Protein AF-A0A3D3LML1-F1 (afdb_monomer_lite)

Radius of gyration: 10.7 Å; chains: 1; bounding box: 27×18×29 Å

Secondary structure (DSSP, 8-state):
-HHHHHHHTS-HHHHHHHHHHHHS---HHHHHHHTT--HHHHHHHHHHHHHHHHHH-

Foldseek 3Di:
DLQVVLLVPDDPLLSQLCCCCPVVVDDLVRSCVVVVHPSVSSVVSPVVSVVSSVVSD

Structure (mmCIF, N/CA/C/O backbone):
data_AF-A0A3D3LML1-F1
#
_entry.id   AF-A0A3D3LML1-F1
#
loop_
_atom_site.group_PDB
_atom_site.id
_atom_site.type_symbol
_atom_site.label_atom_id
_atom_site.label_alt_id
_atom_site.label_comp_id
_atom_site.label_asym_id
_atom_site.label_entity_id
_atom_site.label_seq_id
_atom_site.pdbx_PDB_ins_code
_atom_site.Cartn_x
_atom_site.Cartn_y
_atom_site.Cartn_z
_atom_site.occupancy
_atom_site.B_iso_or_equiv
_atom_site.auth_seq_id
_atom_site.auth_comp_id
_atom_site.auth_asym_id
_atom_site.auth_atom_id
_atom_site.pdbx_PDB_model_num
ATOM 1 N N . LYS A 1 1 ? 5.225 3.388 -20.365 1.00 56.47 1 LYS A N 1
ATOM 2 C CA . LYS A 1 1 ? 4.764 1.993 -20.131 1.00 56.47 1 LYS A CA 1
ATOM 3 C C . LYS A 1 1 ? 5.271 1.401 -18.812 1.00 56.47 1 LYS A C 1
ATOM 5 O O . LYS A 1 1 ? 4.494 0.721 -18.174 1.00 56.47 1 LYS A O 1
ATOM 10 N N . ILE A 1 2 ? 6.473 1.757 -18.341 1.00 70.06 2 ILE A N 1
ATOM 11 C CA . ILE A 1 2 ? 7.111 1.215 -17.120 1.00 70.06 2 ILE A CA 1
ATOM 12 C C . ILE A 1 2 ? 6.232 1.287 -15.851 1.00 70.06 2 ILE A C 1
ATOM 14 O O . ILE A 1 2 ? 6.235 0.360 -15.050 1.00 70.06 2 ILE A O 1
ATOM 18 N N . LEU A 1 3 ? 5.438 2.352 -15.680 1.00 75.44 3 LEU A N 1
ATOM 19 C CA . LEU A 1 3 ? 4.599 2.519 -14.488 1.00 75.44 3 LEU A CA 1
ATOM 20 C C . LEU A 1 3 ? 3.483 1.465 -14.379 1.00 75.44 3 LEU A C 1
ATOM 22 O O . LEU A 1 3 ? 3.200 0.994 -13.283 1.00 75.44 3 LEU A O 1
ATOM 26 N N . ASP A 1 4 ? 2.854 1.087 -15.494 1.00 80.38 4 ASP A N 1
ATOM 27 C CA . ASP A 1 4 ? 1.751 0.117 -15.476 1.00 80.38 4 ASP A CA 1
ATOM 28 C C . ASP A 1 4 ? 2.295 -1.295 -15.189 1.00 80.38 4 ASP A C 1
ATOM 30 O O . ASP A 1 4 ? 1.732 -2.013 -14.369 1.00 80.38 4 ASP A O 1
ATOM 34 N N . ASP A 1 5 ? 3.456 -1.651 -15.752 1.00 83.38 5 ASP A N 1
ATOM 35 C CA . ASP A 1 5 ? 4.191 -2.883 -15.425 1.00 83.38 5 ASP A CA 1
ATOM 36 C C . ASP A 1 5 ? 4.604 -2.942 -13.946 1.00 83.38 5 ASP A C 1
ATOM 38 O O . ASP A 1 5 ? 4.370 -3.947 -13.272 1.00 83.38 5 ASP A O 1
ATOM 42 N N . ALA A 1 6 ? 5.131 -1.842 -13.401 1.00 83.88 6 ALA A N 1
ATOM 43 C CA . ALA A 1 6 ? 5.492 -1.759 -11.988 1.00 83.88 6 ALA A CA 1
ATOM 44 C C . ALA A 1 6 ? 4.256 -1.905 -11.077 1.00 83.88 6 ALA A C 1
ATOM 46 O O . ALA A 1 6 ? 4.293 -2.645 -10.094 1.00 83.88 6 ALA A O 1
ATOM 47 N N . ILE A 1 7 ? 3.126 -1.276 -11.432 1.00 85.62 7 ILE A N 1
ATOM 48 C CA . ILE A 1 7 ? 1.843 -1.440 -10.727 1.00 85.62 7 ILE A CA 1
ATOM 49 C C . ILE A 1 7 ? 1.326 -2.880 -10.851 1.00 85.62 7 ILE A C 1
ATOM 51 O O . ILE A 1 7 ? 0.762 -3.414 -9.895 1.00 85.62 7 ILE A O 1
ATOM 55 N N . ASN A 1 8 ? 1.518 -3.531 -11.999 1.00 86.19 8 ASN A N 1
ATOM 56 C CA . ASN A 1 8 ? 1.140 -4.927 -12.206 1.00 86.19 8 ASN A CA 1
ATOM 57 C C . ASN A 1 8 ? 2.011 -5.899 -11.403 1.00 86.19 8 ASN A C 1
ATOM 59 O O . ASN A 1 8 ? 1.500 -6.939 -10.993 1.00 86.19 8 ASN A O 1
ATOM 63 N N . SER A 1 9 ? 3.263 -5.542 -11.102 1.00 86.00 9 SER A N 1
ATOM 64 C CA . SER A 1 9 ? 4.114 -6.313 -10.193 1.00 86.00 9 SER A CA 1
ATOM 65 C C . SER A 1 9 ? 3.774 -6.115 -8.708 1.00 86.00 9 SER A C 1
ATOM 67 O O . SER A 1 9 ? 4.296 -6.851 -7.863 1.00 86.00 9 SER A O 1
ATOM 69 N N . LEU A 1 10 ? 2.928 -5.143 -8.347 1.00 87.31 10 LEU A N 1
ATOM 70 C CA . LEU A 1 10 ? 2.523 -4.960 -6.956 1.00 87.31 10 LEU A CA 1
ATOM 71 C C . LEU A 1 10 ? 1.559 -6.071 -6.507 1.00 87.31 10 LEU A C 1
ATOM 73 O O . LEU A 1 10 ? 0.627 -6.423 -7.234 1.00 87.31 10 LEU A O 1
ATOM 77 N N . PRO A 1 11 ? 1.680 -6.545 -5.254 1.00 89.94 11 PRO A N 1
ATOM 78 C CA . PRO A 1 11 ? 0.658 -7.369 -4.620 1.00 89.94 11 PRO A CA 1
ATOM 79 C C . PRO A 1 11 ? -0.731 -6.726 -4.712 1.00 89.94 11 PRO A C 1
ATOM 81 O O . PRO A 1 11 ? -0.865 -5.517 -4.501 1.00 89.94 11 PRO A O 1
ATOM 84 N N . SER A 1 12 ? -1.774 -7.535 -4.922 1.00 86.75 12 SER A N 1
ATOM 85 C CA . SER A 1 12 ? -3.156 -7.078 -5.156 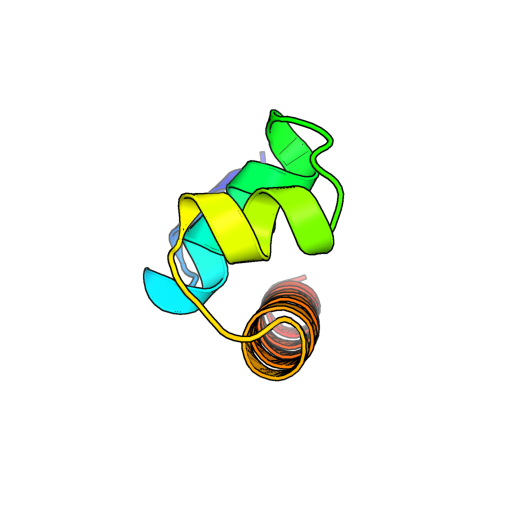1.00 86.75 12 SER A CA 1
ATOM 86 C C . SER A 1 12 ? -3.640 -6.041 -4.134 1.00 86.75 12 SER A C 1
ATOM 88 O O . SER A 1 12 ? -4.240 -5.036 -4.505 1.00 86.75 12 SER A O 1
ATOM 90 N N . LYS A 1 13 ? -3.282 -6.223 -2.856 1.00 87.38 13 LYS A N 1
ATOM 91 C CA . LYS A 1 13 ? -3.598 -5.298 -1.752 1.00 87.38 13 LYS A CA 1
ATOM 92 C C . LYS A 1 13 ? -3.053 -3.873 -1.927 1.00 87.38 13 LYS A C 1
ATOM 94 O O . LYS A 1 13 ? -3.689 -2.925 -1.479 1.00 87.38 13 LYS A O 1
ATOM 99 N N . TYR A 1 14 ? -1.888 -3.713 -2.554 1.00 90.50 14 TYR A N 1
ATOM 100 C CA . TYR A 1 14 ? -1.270 -2.407 -2.815 1.00 90.50 14 TYR A CA 1
ATOM 101 C C . TYR A 1 14 ? -1.646 -1.894 -4.200 1.00 90.50 14 TYR A C 1
ATOM 103 O O . TYR A 1 14 ? -1.909 -0.708 -4.370 1.00 90.50 14 TYR A O 1
ATOM 111 N N . LYS A 1 15 ? -1.750 -2.798 -5.177 1.00 91.06 15 LYS A N 1
ATOM 112 C CA . LYS A 1 15 ? -2.219 -2.474 -6.521 1.00 91.06 15 LYS A CA 1
ATOM 113 C C . LYS A 1 15 ? -3.582 -1.787 -6.486 1.00 91.06 15 LYS A C 1
ATOM 115 O O . LYS A 1 15 ? -3.732 -0.751 -7.117 1.00 91.06 15 LYS A O 1
ATOM 120 N N . GLN A 1 16 ? -4.548 -2.308 -5.724 1.00 90.62 16 GLN A N 1
ATOM 121 C CA . GLN A 1 16 ? -5.891 -1.722 -5.682 1.00 90.62 16 GLN A CA 1
ATOM 122 C C . GLN A 1 16 ? -5.898 -0.284 -5.157 1.00 90.62 16 GLN A C 1
ATOM 124 O O . GLN A 1 16 ? -6.426 0.592 -5.834 1.00 90.62 16 GLN A O 1
ATOM 129 N N . VAL A 1 17 ? -5.255 0.000 -4.019 1.00 92.38 17 VAL A N 1
ATOM 130 C CA . VAL A 1 17 ? -5.196 1.379 -3.498 1.00 92.38 17 VAL A CA 1
ATOM 131 C C . VAL A 1 17 ? -4.434 2.327 -4.429 1.00 92.38 17 VAL A C 1
ATOM 133 O O . VAL A 1 17 ? -4.839 3.475 -4.587 1.00 92.38 17 VAL A O 1
ATOM 136 N N . ILE A 1 18 ? -3.358 1.862 -5.075 1.00 90.44 18 ILE A N 1
ATOM 137 C CA . ILE A 1 18 ? -2.581 2.675 -6.018 1.00 90.44 18 ILE A CA 1
ATOM 138 C C . ILE A 1 18 ? -3.389 2.951 -7.288 1.00 90.44 18 ILE A C 1
ATOM 140 O O . ILE A 1 18 ? -3.419 4.086 -7.745 1.00 90.44 18 ILE A O 1
ATOM 144 N N . VAL A 1 19 ? -4.086 1.953 -7.835 1.00 90.50 19 VAL A N 1
ATOM 145 C CA . VAL A 1 19 ? -4.945 2.118 -9.016 1.00 90.50 19 VAL A CA 1
ATOM 146 C C . VAL A 1 19 ? -6.107 3.056 -8.713 1.00 90.50 19 VAL A C 1
ATOM 148 O O . VAL A 1 19 ? -6.353 3.969 -9.491 1.00 90.50 19 VAL A O 1
ATOM 151 N N . LEU A 1 20 ? -6.786 2.899 -7.577 1.00 90.56 20 LEU A N 1
ATOM 152 C CA . LEU A 1 20 ? -7.871 3.804 -7.190 1.00 90.56 20 LEU A CA 1
ATOM 153 C C . LEU A 1 20 ? -7.369 5.238 -6.999 1.00 90.56 20 LEU A C 1
ATOM 155 O O . LEU A 1 20 ? -8.011 6.186 -7.442 1.00 90.56 20 LEU A O 1
ATOM 159 N N . ARG A 1 21 ? -6.180 5.409 -6.416 1.00 89.00 21 ARG A N 1
ATOM 160 C CA . ARG A 1 21 ? -5.584 6.735 -6.260 1.00 89.00 21 ARG A CA 1
ATOM 161 C C . ARG A 1 21 ? -5.122 7.345 -7.584 1.00 89.00 21 ARG A C 1
ATOM 163 O O . ARG A 1 21 ? -5.237 8.548 -7.745 1.00 89.00 21 ARG A O 1
ATOM 170 N N . HIS A 1 22 ? -4.549 6.555 -8.489 1.00 84.75 22 HIS A N 1
ATOM 171 C CA . HIS A 1 22 ? -3.839 7.071 -9.665 1.00 84.75 22 HIS A CA 1
ATOM 172 C C . HIS A 1 22 ? -4.666 7.036 -10.957 1.00 84.75 22 HIS A C 1
ATOM 174 O O . HIS A 1 22 ? -4.446 7.861 -11.833 1.00 84.75 22 HIS A O 1
ATOM 180 N N . LYS A 1 23 ? -5.614 6.097 -11.090 1.00 83.00 23 LYS A N 1
ATOM 181 C CA . LYS A 1 23 ? -6.552 6.026 -12.228 1.00 83.00 23 LYS A CA 1
ATOM 182 C C . LYS A 1 23 ? -7.893 6.690 -11.945 1.00 83.00 23 LYS A C 1
ATOM 184 O O . LYS A 1 23 ? -8.506 7.194 -12.876 1.00 83.00 23 LYS A O 1
ATOM 189 N N . HIS A 1 24 ? -8.356 6.660 -10.697 1.00 84.94 24 HIS A N 1
ATOM 190 C CA . HIS A 1 24 ? -9.668 7.200 -10.327 1.00 84.94 24 HIS A CA 1
ATOM 191 C C . HIS A 1 24 ? -9.579 8.502 -9.519 1.00 84.94 24 HIS A C 1
ATOM 193 O O . HIS A 1 24 ? -10.612 8.988 -9.074 1.00 84.94 24 HIS A O 1
ATOM 199 N N . ASP A 1 25 ? -8.366 9.029 -9.304 1.00 87.94 25 ASP A N 1
ATOM 200 C CA . ASP A 1 25 ? -8.074 10.243 -8.521 1.00 87.94 25 ASP A CA 1
ATOM 201 C C . ASP A 1 25 ? -8.791 10.294 -7.158 1.00 87.94 25 ASP A C 1
ATOM 203 O O . ASP A 1 25 ? -9.121 11.351 -6.625 1.00 87.94 25 ASP A O 1
ATOM 207 N N . LYS A 1 26 ? -9.058 9.119 -6.569 1.00 89.88 26 LYS A N 1
ATOM 208 C CA . LYS A 1 26 ? -9.851 9.034 -5.344 1.00 89.88 26 LYS A CA 1
ATOM 209 C C . LYS A 1 26 ? -9.080 9.540 -4.137 1.00 89.88 26 LYS A C 1
ATOM 211 O O . LYS A 1 26 ? -7.869 9.325 -3.967 1.00 89.88 26 LYS A O 1
ATOM 216 N N . GLU A 1 27 ? -9.817 10.159 -3.229 1.00 92.38 27 GLU A N 1
ATOM 217 C CA . GLU A 1 27 ? -9.303 10.532 -1.922 1.00 92.38 27 GLU A CA 1
ATOM 218 C C . GLU A 1 27 ? -9.090 9.304 -1.034 1.00 92.38 27 GLU A C 1
ATOM 220 O O . GLU A 1 27 ? -9.698 8.252 -1.220 1.00 92.38 27 GLU A O 1
ATOM 225 N N . TYR A 1 28 ? -8.207 9.414 -0.042 1.00 91.12 28 TYR A N 1
ATOM 226 C CA . TYR A 1 28 ? -7.912 8.280 0.841 1.00 91.12 28 TYR A CA 1
ATOM 227 C C . TYR A 1 28 ? -9.147 7.804 1.617 1.00 91.12 28 TYR A C 1
ATOM 229 O O . TYR A 1 28 ? -9.256 6.613 1.900 1.00 91.12 28 TYR A O 1
ATOM 237 N N . ASP A 1 29 ? -10.067 8.719 1.927 1.00 92.62 29 ASP A N 1
ATOM 238 C CA . ASP A 1 29 ? -11.329 8.426 2.610 1.00 92.62 29 ASP A CA 1
ATOM 239 C C . ASP A 1 29 ? -12.303 7.645 1.713 1.00 92.62 29 ASP A C 1
ATOM 241 O O . ASP A 1 29 ? -12.854 6.627 2.126 1.00 92.62 29 ASP A O 1
ATOM 245 N N . GLU A 1 30 ? -12.415 8.040 0.444 1.00 92.75 30 GLU A N 1
ATOM 246 C CA . GLU A 1 30 ? -13.182 7.322 -0.582 1.00 92.75 30 GLU A CA 1
ATOM 247 C C . GLU A 1 30 ? -12.642 5.901 -0.790 1.00 92.75 30 GLU A C 1
ATOM 249 O O . GLU A 1 30 ? -13.400 4.935 -0.830 1.00 92.75 30 GLU A O 1
ATOM 254 N N . ILE A 1 31 ? -11.316 5.749 -0.855 1.00 92.69 31 ILE A N 1
ATOM 255 C CA . ILE A 1 31 ? -10.664 4.439 -1.003 1.00 92.69 31 ILE A CA 1
ATOM 256 C C . ILE A 1 31 ? -10.885 3.571 0.245 1.00 92.69 31 ILE A C 1
ATOM 258 O O . ILE A 1 31 ? -11.076 2.361 0.139 1.00 92.69 31 ILE A O 1
ATOM 262 N N . SER A 1 32 ? -10.864 4.181 1.432 1.00 93.88 32 SER A N 1
ATOM 263 C CA . SER A 1 32 ? -11.151 3.518 2.709 1.00 93.88 32 SER A CA 1
ATOM 264 C C . SER A 1 32 ? -12.574 2.968 2.745 1.00 93.88 32 SER A C 1
ATOM 266 O O . SER A 1 32 ? -12.758 1.797 3.079 1.00 93.88 32 SER A O 1
ATOM 268 N N . LYS A 1 33 ? -13.555 3.768 2.317 1.00 94.00 33 LYS A N 1
ATOM 269 C CA . LYS A 1 33 ? -14.960 3.361 2.197 1.00 94.00 33 LYS A CA 1
ATOM 270 C C . LYS A 1 33 ? -15.158 2.278 1.140 1.00 94.00 33 LYS A C 1
ATOM 272 O O . LYS A 1 33 ? -15.788 1.264 1.420 1.00 94.00 33 LYS A O 1
ATOM 277 N N . GLU A 1 34 ? -14.579 2.450 -0.045 1.00 92.69 34 GLU A N 1
ATOM 278 C CA . GLU A 1 34 ? -14.734 1.509 -1.158 1.00 92.69 34 GLU A CA 1
ATOM 279 C C . GLU A 1 34 ? -14.127 0.136 -0.857 1.00 92.69 34 GLU A C 1
ATOM 281 O O . GLU A 1 34 ? -14.743 -0.893 -1.127 1.00 92.69 34 GLU A O 1
ATOM 286 N N . LEU A 1 35 ? -12.938 0.105 -0.252 1.00 89.94 35 LEU A N 1
ATOM 287 C CA . LEU A 1 35 ? -12.268 -1.145 0.101 1.00 89.94 35 LEU A CA 1
ATOM 288 C C . LEU A 1 35 ? -12.709 -1.703 1.462 1.00 89.94 35 LEU A C 1
ATOM 290 O O . LEU A 1 35 ? -12.228 -2.766 1.849 1.00 89.94 35 LEU A O 1
ATOM 294 N N . ASN A 1 36 ? -13.588 -1.006 2.196 1.00 93.25 36 ASN A N 1
ATOM 295 C CA . ASN A 1 36 ? -13.941 -1.324 3.586 1.00 93.25 36 ASN A CA 1
ATOM 296 C C . ASN A 1 36 ? -12.696 -1.526 4.477 1.00 93.25 36 ASN A C 1
ATOM 298 O O . ASN A 1 36 ? -12.634 -2.414 5.329 1.00 93.25 36 ASN A O 1
ATOM 302 N N . LEU A 1 37 ? -11.671 -0.698 4.265 1.00 91.81 37 LEU A N 1
ATOM 303 C CA . LEU A 1 37 ? -10.418 -0.729 5.017 1.00 91.81 37 LEU A CA 1
ATOM 304 C C . LEU A 1 37 ? -10.305 0.510 5.899 1.00 91.81 37 LEU A C 1
ATOM 306 O O . LEU A 1 37 ? -10.699 1.587 5.464 1.00 91.81 37 LEU A O 1
ATOM 310 N N . PRO A 1 38 ? -9.682 0.427 7.085 1.00 94.69 38 PRO A N 1
ATOM 311 C CA . PRO A 1 38 ? -9.386 1.608 7.885 1.00 94.69 38 PRO A CA 1
ATOM 312 C C . PRO A 1 38 ? -8.526 2.614 7.110 1.00 94.69 38 PRO A C 1
ATOM 314 O O . PRO A 1 38 ? -7.570 2.225 6.433 1.00 94.69 38 PRO A O 1
ATOM 317 N N . LEU A 1 39 ? -8.786 3.913 7.284 1.00 93.19 39 LEU A N 1
ATOM 318 C CA . LEU A 1 39 ? -8.010 4.987 6.649 1.00 93.19 39 LEU A CA 1
ATOM 319 C C . LEU A 1 39 ? -6.498 4.851 6.922 1.00 93.19 39 LEU A C 1
ATOM 321 O O . LEU A 1 39 ? -5.671 5.089 6.042 1.00 93.19 39 LEU A O 1
ATOM 325 N N . GLY A 1 40 ? -6.125 4.419 8.132 1.00 94.69 40 GLY A N 1
ATOM 326 C CA . GLY A 1 40 ? -4.732 4.137 8.494 1.00 94.69 40 GLY A CA 1
ATOM 327 C C . GLY A 1 40 ? -4.112 3.008 7.662 1.00 94.69 40 GLY A C 1
ATOM 328 O O . GLY A 1 40 ? -2.981 3.134 7.193 1.00 94.69 40 GLY A O 1
ATOM 329 N N . THR A 1 41 ? -4.873 1.943 7.400 1.00 93.62 41 THR A N 1
ATOM 330 C CA . THR A 1 41 ? -4.458 0.823 6.544 1.00 93.62 41 THR A CA 1
ATOM 331 C C . THR A 1 41 ? -4.310 1.262 5.093 1.00 93.62 41 THR A C 1
ATOM 333 O O . THR A 1 41 ? -3.315 0.921 4.459 1.00 93.62 41 THR A O 1
ATOM 336 N N . VAL A 1 42 ? -5.240 2.074 4.579 1.00 93.94 42 VAL A N 1
ATOM 337 C CA . VAL A 1 42 ? -5.146 2.646 3.226 1.00 93.94 42 VAL A CA 1
ATOM 338 C C . VAL A 1 42 ? -3.886 3.494 3.080 1.00 93.94 42 VAL A C 1
ATOM 340 O O . VAL A 1 42 ? -3.107 3.268 2.155 1.00 93.94 42 VAL A O 1
ATOM 343 N N . LYS A 1 43 ? -3.618 4.405 4.025 1.00 92.06 43 LYS A N 1
ATOM 344 C CA . LYS A 1 43 ? -2.389 5.216 4.032 1.00 92.06 43 LYS A CA 1
ATOM 345 C C . LYS A 1 43 ? -1.134 4.339 4.040 1.00 92.06 43 LYS A C 1
ATOM 347 O O . LYS A 1 43 ? -0.233 4.557 3.233 1.00 92.06 43 LYS A O 1
ATOM 352 N N . ALA A 1 44 ? -1.095 3.311 4.891 1.00 94.25 44 ALA A N 1
ATOM 353 C CA . ALA A 1 44 ? 0.027 2.376 4.956 1.00 94.25 44 ALA A CA 1
ATOM 354 C C . ALA A 1 44 ? 0.198 1.568 3.656 1.00 94.25 44 ALA A C 1
ATOM 356 O O . ALA A 1 44 ? 1.323 1.348 3.211 1.00 94.25 44 ALA A O 1
ATOM 357 N N . HIS A 1 45 ? -0.897 1.133 3.028 1.00 92.56 45 HIS A N 1
ATOM 358 C CA . HIS A 1 45 ? -0.868 0.407 1.758 1.00 92.56 45 HIS A CA 1
ATOM 359 C C . HIS A 1 45 ? -0.397 1.290 0.600 1.00 92.56 45 HIS A C 1
ATOM 361 O O . HIS A 1 45 ? 0.394 0.826 -0.215 1.00 92.56 45 HIS A O 1
ATOM 367 N N . ILE A 1 46 ? -0.826 2.555 0.542 1.00 90.94 46 ILE A N 1
ATOM 368 C CA . ILE A 1 46 ? -0.360 3.519 -0.464 1.00 90.94 46 ILE A CA 1
ATOM 369 C C . ILE A 1 46 ? 1.127 3.811 -0.267 1.00 90.94 46 ILE A C 1
ATOM 371 O O . ILE A 1 46 ? 1.886 3.777 -1.234 1.00 90.94 46 ILE A O 1
ATOM 375 N N . PHE A 1 47 ? 1.558 4.046 0.975 1.00 91.81 47 PHE A N 1
ATOM 376 C CA . PHE A 1 47 ? 2.963 4.293 1.293 1.00 91.81 47 PHE A CA 1
ATOM 377 C C . PHE A 1 47 ? 3.846 3.107 0.879 1.00 91.81 47 PHE A C 1
ATOM 379 O O . PHE A 1 47 ? 4.794 3.277 0.118 1.00 91.81 47 PHE A O 1
ATOM 386 N N . ARG A 1 48 ? 3.477 1.883 1.284 1.00 91.69 48 ARG A N 1
ATOM 387 C CA . ARG A 1 48 ? 4.198 0.658 0.896 1.00 91.69 48 ARG A CA 1
ATOM 388 C C . ARG A 1 48 ? 4.140 0.386 -0.606 1.00 91.69 48 ARG A C 1
ATOM 390 O O . ARG A 1 48 ? 5.126 -0.066 -1.175 1.00 91.69 48 ARG A O 1
ATOM 397 N N . GLY A 1 49 ? 3.006 0.655 -1.251 1.00 90.56 49 GLY A N 1
ATOM 398 C CA . GLY A 1 49 ? 2.860 0.536 -2.699 1.00 90.56 49 GLY A CA 1
ATOM 399 C C . GLY A 1 49 ? 3.813 1.471 -3.441 1.00 90.56 49 GLY A C 1
ATOM 400 O O . GLY A 1 49 ? 4.493 1.035 -4.361 1.00 90.56 49 GLY A O 1
ATOM 401 N N . ARG A 1 50 ? 3.932 2.727 -2.993 1.00 88.56 50 ARG A N 1
ATOM 402 C CA . ARG A 1 50 ? 4.893 3.696 -3.539 1.00 88.56 50 ARG A CA 1
ATOM 403 C C . ARG A 1 50 ? 6.344 3.290 -3.309 1.00 88.56 50 ARG A C 1
ATOM 405 O O . ARG A 1 50 ? 7.125 3.368 -4.246 1.00 88.56 50 ARG A O 1
ATOM 412 N N . GLU A 1 51 ? 6.689 2.824 -2.113 1.00 91.56 51 GLU A N 1
ATOM 413 C CA . GLU A 1 51 ? 8.029 2.300 -1.803 1.00 91.56 51 GLU A CA 1
ATOM 414 C C . GLU A 1 51 ? 8.420 1.149 -2.741 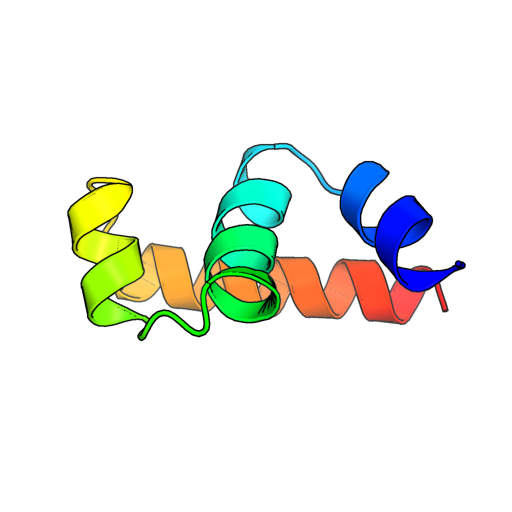1.00 91.56 51 GLU A C 1
ATOM 416 O O . GLU A 1 51 ? 9.535 1.102 -3.253 1.00 91.56 51 GLU A O 1
ATOM 421 N N . LEU A 1 52 ? 7.489 0.229 -3.008 1.00 88.00 52 LEU A N 1
ATOM 422 C CA . LEU A 1 52 ? 7.715 -0.883 -3.931 1.00 88.00 52 LEU A CA 1
ATOM 423 C C . LEU A 1 52 ? 7.870 -0.413 -5.381 1.00 88.00 52 LEU A C 1
ATOM 425 O O . LEU A 1 52 ? 8.734 -0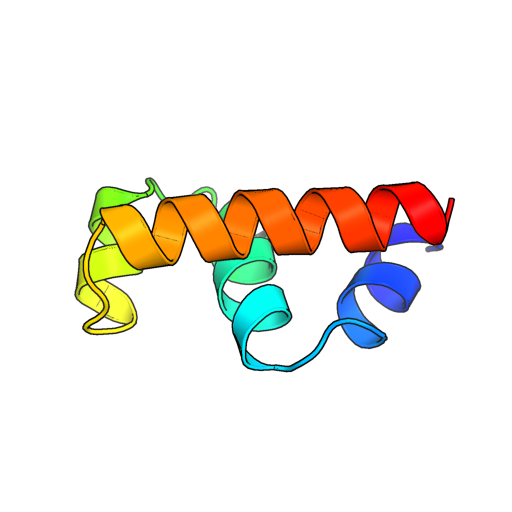.927 -6.083 1.00 88.00 52 LEU A O 1
ATOM 429 N N . LEU A 1 53 ? 7.078 0.571 -5.817 1.00 85.62 53 LEU A N 1
ATOM 430 C CA . LEU A 1 53 ? 7.230 1.181 -7.142 1.00 85.62 53 LEU A CA 1
ATOM 431 C C . LEU A 1 53 ? 8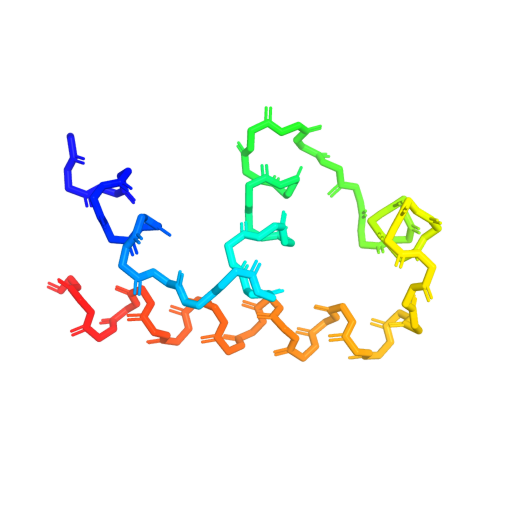.573 1.899 -7.283 1.00 85.62 53 LEU A C 1
ATOM 433 O O . LEU A 1 53 ? 9.216 1.778 -8.317 1.00 85.62 53 LEU A O 1
ATOM 4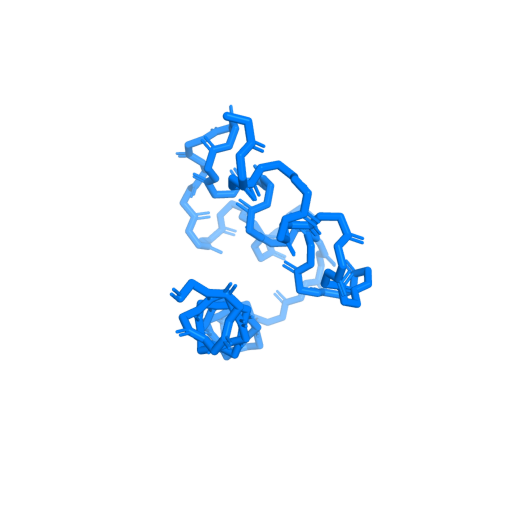37 N N . ASN A 1 54 ? 9.014 2.600 -6.237 1.00 85.81 54 ASN A N 1
ATOM 438 C CA . ASN A 1 54 ? 10.291 3.307 -6.222 1.00 85.81 54 ASN A CA 1
ATOM 439 C C . ASN A 1 54 ? 11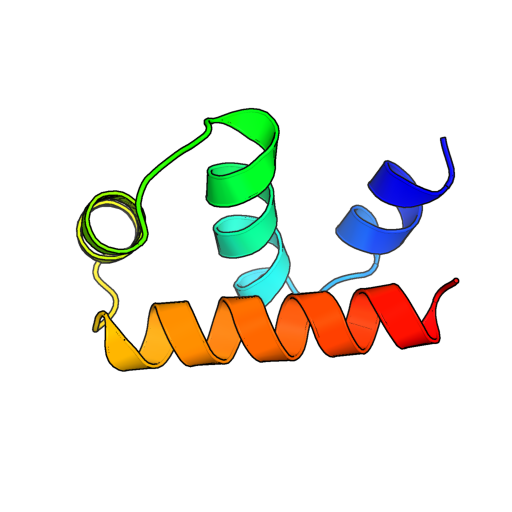.499 2.359 -6.217 1.00 85.81 54 ASN A C 1
ATOM 441 O O . ASN A 1 54 ? 12.574 2.756 -6.627 1.00 85.81 54 ASN A O 1
ATOM 445 N N . LYS A 1 55 ? 11.338 1.113 -5.754 1.00 82.25 55 LYS A N 1
ATOM 446 C CA . LYS A 1 55 ? 12.363 0.064 -5.905 1.00 82.25 55 LYS A CA 1
ATOM 447 C C . LYS A 1 55 ? 12.391 -0.563 -7.300 1.00 82.25 55 LYS A C 1
ATOM 449 O O . LYS A 1 55 ? 13.351 -1.254 -7.623 1.00 82.25 55 LYS A O 1
ATOM 454 N N . TYR A 1 56 ? 11.310 -0.409 -8.061 1.00 74.31 56 TYR A N 1
ATOM 455 C CA . TYR A 1 56 ? 11.155 -0.964 -9.405 1.00 74.31 56 TYR A CA 1
ATOM 456 C C . TYR A 1 56 ? 11.638 -0.014 -10.510 1.00 74.31 56 TYR A C 1
ATOM 458 O O . TYR A 1 56 ? 11.859 -0.463 -11.634 1.00 74.31 56 TYR A O 1
ATOM 466 N N . LEU A 1 57 ? 11.742 1.277 -10.192 1.00 66.88 57 LEU A N 1
ATOM 467 C CA . LEU A 1 57 ? 12.287 2.344 -11.032 1.00 66.88 57 LEU A CA 1
ATOM 468 C C . LEU A 1 57 ? 13.755 2.591 -10.678 1.00 66.88 57 LEU A C 1
ATOM 470 O O . LEU A 1 57 ? 14.507 2.922 -11.619 1.00 66.88 57 LEU A O 1
#

pLDDT: mean 87.87, std 7.16, range [56.47, 94.69]

Sequence (57 aa):
KILDDAINSLPSKYKQVIVLRHKHDKEYDEISKELNLPLGTVKAHIFRGRELLNKYL